Protein AF-H8ISM7-F1 (afdb_monomer)

Radius of gyration: 28.54 Å; Cα contacts (8 Å, |Δi|>4): 58; chains: 1; bounding box: 48×34×78 Å

Solvent-accessible surface area (backbone atoms only — not comparable to full-atom values): 6940 Å² total; per-residue (Å²): 110,70,67,60,51,49,50,52,56,55,68,69,46,50,78,63,55,53,51,48,53,52,49,52,61,69,43,44,63,57,54,51,52,52,51,52,49,51,52,73,68,30,66,66,54,49,51,48,53,49,52,53,50,52,51,50,52,53,54,47,52,55,52,49,54,52,51,48,52,49,42,47,74,72,67,54,88,48,34,52,56,42,29,55,49,16,61,74,69,69,34,66,67,52,28,50,57,12,45,77,68,66,28,57,88,85,62,51,72,63,64,63,52,57,77,49,66,86,59,86,82,130

Secondary structure (DSSP, 8-state):
-HHHHHHHHHHHS-HHHHHHHHHHHHHHHHHHHHHHHHHHH-HHHHHHHHHHHHHHHHHHHHHHHHHHHHHHHTT---HHHHHHHHHHTT-HHHHHHHHHTT--TTS-HHHHHHTTTT----

Structure (mmCIF, N/CA/C/O backbone):
data_AF-H8ISM7-F1
#
_entry.id   AF-H8ISM7-F1
#
loop_
_atom_site.group_PDB
_atom_site.id
_atom_site.type_symbol
_atom_site.label_atom_id
_atom_site.label_alt_id
_atom_site.label_comp_id
_atom_site.label_asym_id
_atom_site.label_entity_id
_atom_site.label_seq_id
_atom_site.pdbx_PDB_ins_code
_atom_site.Cartn_x
_atom_site.Cartn_y
_atom_site.Cartn_z
_atom_site.occupancy
_atom_site.B_iso_or_equiv
_atom_site.auth_seq_id
_atom_site.auth_comp_id
_atom_site.auth_asym_id
_atom_site.auth_atom_id
_atom_site.pdbx_PDB_model_num
ATOM 1 N N . MET A 1 1 ? -3.142 -21.343 50.178 1.00 58.34 1 MET A N 1
ATOM 2 C CA . MET A 1 1 ? -2.953 -19.931 50.579 1.00 58.34 1 MET A CA 1
ATOM 3 C C . MET A 1 1 ? -3.946 -19.022 49.862 1.00 58.34 1 MET A C 1
ATOM 5 O O . MET A 1 1 ? -4.811 -18.492 50.540 1.00 58.34 1 MET A O 1
ATOM 9 N N . LEU A 1 2 ? -3.943 -18.978 48.524 1.00 59.72 2 LEU A N 1
ATOM 10 C CA . LEU A 1 2 ? -4.857 -18.147 47.718 1.00 59.72 2 LEU A CA 1
ATOM 11 C C . LEU A 1 2 ? -6.358 -18.346 48.020 1.00 59.72 2 LEU A C 1
ATOM 13 O O . LEU A 1 2 ? -7.110 -17.385 48.098 1.00 59.72 2 LEU A O 1
ATOM 17 N N . ALA A 1 3 ? -6.797 -19.594 48.223 1.00 61.66 3 ALA A N 1
ATOM 18 C CA . ALA A 1 3 ? -8.197 -19.911 48.523 1.00 61.66 3 ALA A CA 1
ATOM 19 C C . ALA A 1 3 ? -8.669 -19.350 49.879 1.00 61.66 3 ALA A C 1
ATOM 21 O O . ALA A 1 3 ? -9.819 -18.952 50.008 1.00 61.66 3 ALA A O 1
ATOM 22 N N . LEU A 1 4 ? -7.766 -19.275 50.862 1.00 64.69 4 LEU A N 1
ATOM 23 C CA . LEU A 1 4 ? -8.043 -18.806 52.224 1.00 64.69 4 LEU A CA 1
ATOM 24 C C . LEU A 1 4 ? -8.026 -17.272 52.301 1.00 64.69 4 LEU A C 1
ATOM 26 O O . LEU A 1 4 ? -8.786 -16.670 53.057 1.00 64.69 4 LEU A O 1
ATOM 30 N N . GLU A 1 5 ? -7.182 -16.636 51.484 1.00 55.09 5 GLU A N 1
ATOM 31 C CA . GLU A 1 5 ? -7.250 -15.197 51.222 1.00 55.09 5 GLU A CA 1
ATOM 32 C C . GLU A 1 5 ? -8.539 -14.835 50.490 1.00 55.09 5 GLU A C 1
ATOM 34 O O . GLU A 1 5 ? -9.257 -13.966 50.967 1.00 55.09 5 GLU A O 1
ATOM 39 N N . LEU A 1 6 ? -8.900 -15.558 49.423 1.00 61.06 6 LEU A N 1
ATOM 40 C CA 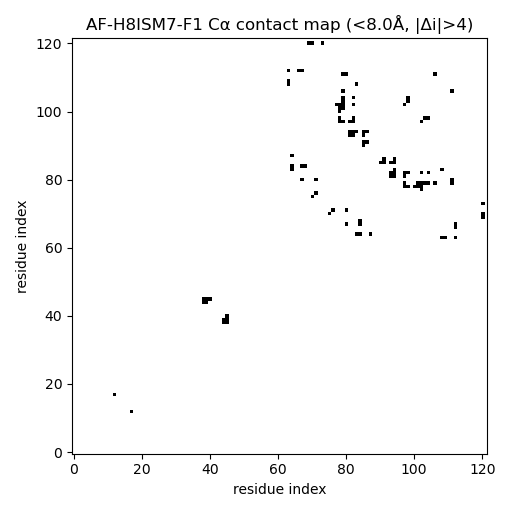. LEU A 1 6 ? -10.177 -15.382 48.723 1.00 61.06 6 LEU A CA 1
ATOM 41 C C . LEU A 1 6 ? -11.375 -15.524 49.667 1.00 61.06 6 LEU A C 1
ATOM 43 O O . LEU A 1 6 ? -12.274 -14.689 49.626 1.00 61.06 6 LEU A O 1
ATOM 47 N N . GLU A 1 7 ? -11.378 -16.528 50.545 1.00 58.72 7 GLU A N 1
ATOM 48 C CA . GLU A 1 7 ? -12.428 -16.717 51.552 1.00 58.72 7 GLU A CA 1
ATOM 49 C C . GLU A 1 7 ? -12.508 -15.553 52.546 1.00 58.72 7 GLU A C 1
ATOM 51 O O . GLU A 1 7 ? -13.604 -15.075 52.842 1.00 58.72 7 GLU A O 1
ATOM 56 N N . ARG A 1 8 ? -11.368 -15.051 53.040 1.00 60.22 8 ARG A N 1
ATOM 57 C CA . ARG A 1 8 ? -11.324 -13.883 53.937 1.00 60.22 8 ARG A CA 1
ATOM 58 C C . ARG A 1 8 ? -11.799 -12.611 53.242 1.00 60.22 8 ARG A C 1
ATOM 60 O O . ARG A 1 8 ? -12.571 -11.858 53.831 1.00 60.22 8 ARG A O 1
ATOM 67 N N . THR A 1 9 ? -11.387 -12.384 51.998 1.00 61.34 9 THR A N 1
ATOM 68 C CA . THR A 1 9 ? -11.800 -11.218 51.208 1.00 61.34 9 THR A CA 1
ATOM 69 C C . THR A 1 9 ? -13.288 -11.284 50.850 1.00 61.34 9 THR A C 1
ATOM 71 O O . THR A 1 9 ? -13.981 -10.274 50.944 1.00 61.34 9 THR A O 1
ATOM 74 N N . LEU A 1 10 ? -13.817 -12.469 50.522 1.00 61.56 10 LEU A N 1
ATOM 75 C CA . LEU A 1 10 ? -15.250 -12.693 50.287 1.00 61.56 10 LEU A CA 1
ATOM 76 C C . LEU A 1 10 ? -16.084 -12.551 51.565 1.00 61.56 10 LEU A C 1
ATOM 78 O O . LEU A 1 10 ? -17.194 -12.034 51.504 1.00 61.56 10 LEU A O 1
ATOM 82 N N . SER A 1 11 ? -15.548 -12.966 52.715 1.00 63.81 11 SER A N 1
ATOM 83 C CA . SER A 1 11 ? -16.214 -12.837 54.020 1.00 63.81 11 SER A CA 1
ATOM 84 C C . SER A 1 11 ? -16.235 -11.395 54.538 1.00 63.81 11 SER A C 1
ATOM 86 O O . SER A 1 11 ? -17.123 -11.032 55.305 1.00 63.81 11 SER A O 1
ATOM 88 N N . ALA A 1 12 ? -15.272 -10.568 54.114 1.00 65.94 12 ALA A N 1
ATOM 89 C CA . ALA A 1 12 ? -15.205 -9.142 54.433 1.00 65.94 12 ALA A CA 1
ATOM 90 C C . ALA A 1 12 ? -16.149 -8.279 53.573 1.00 65.94 12 ALA A C 1
ATOM 92 O O . ALA A 1 12 ? -16.471 -7.152 53.950 1.00 65.94 12 ALA A O 1
ATOM 93 N N . LEU A 1 13 ? -16.609 -8.794 52.429 1.00 65.00 13 LEU A N 1
ATOM 94 C CA . LEU A 1 13 ? -17.594 -8.128 51.583 1.00 65.00 13 LEU A CA 1
ATOM 95 C C . LEU A 1 13 ? -19.003 -8.428 52.107 1.00 65.00 13 LEU A C 1
ATOM 97 O O . LEU A 1 13 ? -19.497 -9.552 52.014 1.00 65.00 13 LEU A O 1
ATOM 101 N N . ASP A 1 14 ? -19.686 -7.416 52.642 1.00 74.56 14 ASP A N 1
ATOM 102 C CA . ASP A 1 14 ? -21.082 -7.575 53.041 1.00 74.56 14 ASP A CA 1
ATOM 103 C C . ASP A 1 14 ? -21.981 -7.899 51.820 1.00 74.56 14 ASP A C 1
ATOM 105 O O . ASP A 1 14 ? -21.649 -7.662 50.650 1.00 74.56 14 ASP A O 1
ATOM 109 N N . LYS A 1 15 ? -23.179 -8.450 52.068 1.00 71.06 15 LYS A N 1
ATOM 110 C CA . LYS A 1 15 ? -24.141 -8.783 50.994 1.00 71.06 15 LYS A CA 1
ATOM 111 C C . LYS A 1 15 ? -24.478 -7.587 50.089 1.00 71.06 15 LYS A C 1
ATOM 113 O O . LYS A 1 15 ? -24.938 -7.798 48.962 1.00 71.06 15 LYS A O 1
ATOM 118 N N . LYS A 1 16 ? -24.311 -6.352 50.572 1.00 70.44 16 LYS A N 1
ATOM 119 C CA . LYS A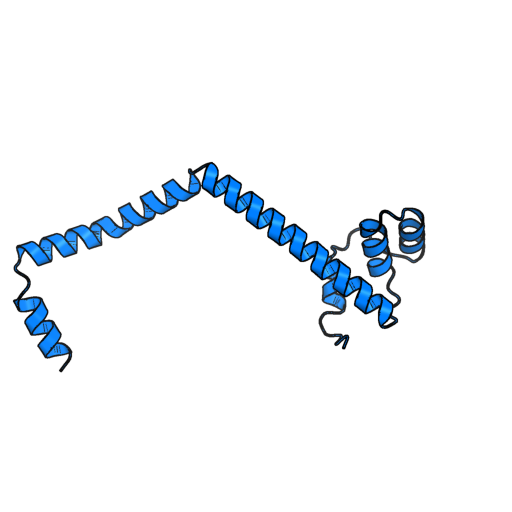 1 16 ? -24.614 -5.118 49.842 1.00 70.44 16 LYS A CA 1
ATOM 120 C C . LYS A 1 16 ? -23.502 -4.802 48.839 1.00 70.44 16 LYS A C 1
ATOM 122 O O . LYS A 1 16 ? -23.815 -4.581 47.672 1.00 70.44 16 LYS A O 1
ATOM 127 N N . ALA A 1 17 ? -22.242 -4.906 49.248 1.00 72.44 17 ALA A N 1
ATOM 128 C CA . ALA A 1 17 ? -21.056 -4.769 48.414 1.00 72.44 17 ALA A CA 1
ATOM 129 C C . ALA A 1 17 ? -21.020 -5.844 47.321 1.00 72.44 17 ALA A C 1
ATOM 131 O O . ALA A 1 17 ? -20.848 -5.519 46.150 1.00 72.44 17 ALA A O 1
ATOM 132 N N . ILE A 1 18 ? -21.320 -7.107 47.655 1.00 74.62 18 ILE A N 1
ATOM 133 C CA . ILE A 1 18 ? -21.411 -8.192 46.657 1.00 74.62 18 ILE A CA 1
ATOM 134 C C . ILE A 1 18 ? -22.511 -7.901 45.623 1.00 74.62 18 ILE A C 1
ATOM 136 O O . ILE A 1 18 ? -22.317 -8.103 44.421 1.00 74.62 18 ILE A O 1
ATOM 140 N N . LYS A 1 19 ? -23.678 -7.405 46.060 1.00 76.75 19 LYS A N 1
ATOM 141 C CA . LYS A 1 19 ? -24.759 -6.999 45.145 1.00 76.75 19 LYS A CA 1
ATOM 142 C C . LYS A 1 19 ? -24.351 -5.833 44.250 1.00 76.75 19 LYS A C 1
ATOM 144 O O . LYS A 1 19 ? -24.738 -5.825 43.084 1.00 76.75 19 LYS A O 1
ATOM 149 N N . GLN A 1 20 ? -23.614 -4.867 44.786 1.00 73.06 20 GLN A N 1
ATOM 150 C CA . GLN A 1 20 ? -23.169 -3.687 44.056 1.00 73.06 20 GLN A CA 1
ATOM 151 C C . GLN A 1 20 ? -22.123 -4.049 42.999 1.00 73.06 20 GLN A C 1
ATOM 153 O O . GLN A 1 20 ? -22.348 -3.764 41.826 1.00 73.06 20 GLN A O 1
ATOM 158 N N . ILE A 1 21 ? -21.100 -4.826 43.372 1.00 74.06 21 ILE A N 1
ATOM 159 C CA . ILE A 1 21 ? -20.100 -5.379 42.446 1.00 74.06 21 ILE A CA 1
ATOM 160 C C . ILE A 1 21 ? -20.782 -6.194 41.341 1.00 74.06 21 ILE A C 1
ATOM 162 O O . ILE A 1 21 ? -20.521 -5.996 40.158 1.00 74.06 21 ILE A O 1
ATOM 166 N N . ARG A 1 22 ? -21.736 -7.071 41.689 1.00 73.38 22 ARG A N 1
ATOM 167 C CA . ARG A 1 22 ? -22.505 -7.836 40.691 1.00 73.38 22 ARG A CA 1
ATOM 168 C C . ARG A 1 22 ? -23.265 -6.923 39.723 1.00 73.38 22 ARG A C 1
ATOM 170 O O . ARG A 1 22 ? -23.385 -7.254 38.546 1.00 73.38 22 ARG A O 1
ATOM 177 N N . ARG A 1 23 ? -23.817 -5.809 40.205 1.00 75.62 23 ARG A N 1
ATOM 178 C CA . ARG A 1 23 ? -24.581 -4.857 39.388 1.00 75.62 23 ARG A CA 1
ATOM 179 C C . ARG A 1 23 ? -23.669 -4.068 38.452 1.00 75.62 23 ARG A C 1
ATOM 181 O O . ARG A 1 23 ? -24.020 -3.898 37.292 1.00 75.62 23 ARG A O 1
ATOM 188 N N . GLU A 1 24 ? -22.502 -3.657 38.935 1.00 74.88 24 GLU A N 1
ATOM 189 C CA . GLU A 1 24 ? -21.469 -2.987 38.141 1.00 74.88 24 GLU A CA 1
ATOM 190 C C . GLU A 1 24 ? -20.921 -3.912 37.048 1.00 74.88 24 GLU A C 1
ATOM 192 O O . GLU A 1 24 ? -20.909 -3.527 35.882 1.00 74.88 24 GLU A O 1
ATOM 197 N N . ILE A 1 25 ? -20.610 -5.171 37.379 1.00 75.81 25 ILE A N 1
ATOM 198 C CA . ILE A 1 25 ? -20.211 -6.191 36.393 1.00 75.81 25 ILE A CA 1
ATOM 199 C C . ILE A 1 25 ? -21.319 -6.418 35.358 1.00 75.81 25 ILE A C 1
ATOM 201 O O . ILE A 1 25 ? -21.046 -6.469 34.163 1.00 75.81 25 ILE A O 1
ATOM 205 N N . LYS A 1 26 ? -22.584 -6.511 35.788 1.00 78.06 26 LYS A N 1
ATOM 206 C CA . LYS A 1 26 ? -23.721 -6.692 34.870 1.00 78.06 26 LYS A CA 1
ATOM 207 C C . LYS A 1 26 ? -23.938 -5.485 33.947 1.00 78.06 26 LYS A C 1
ATOM 209 O O . LYS A 1 26 ? -24.439 -5.662 32.842 1.00 78.06 26 LYS A O 1
ATOM 214 N N . ASN A 1 27 ? -23.571 -4.283 34.388 1.00 80.56 27 ASN A N 1
ATOM 215 C CA . ASN A 1 27 ? -23.660 -3.052 33.600 1.00 80.56 27 ASN A CA 1
ATOM 216 C C . ASN A 1 27 ? -22.437 -2.816 32.703 1.00 80.56 27 ASN A C 1
ATOM 218 O O . ASN A 1 27 ? -22.507 -1.994 31.793 1.00 80.56 27 ASN A O 1
ATOM 222 N N . MET A 1 28 ? -21.334 -3.527 32.931 1.00 78.06 28 MET A N 1
ATOM 223 C CA . MET A 1 28 ? -20.085 -3.373 32.187 1.00 78.06 28 MET A CA 1
ATOM 224 C C . MET A 1 28 ? -20.245 -3.556 30.664 1.00 78.06 28 MET A C 1
ATOM 226 O O . MET A 1 28 ? -19.702 -2.729 29.934 1.00 78.06 28 MET A O 1
ATOM 230 N N . PRO A 1 29 ? -21.040 -4.522 30.148 1.00 83.69 29 PRO A N 1
ATOM 231 C CA . PRO A 1 29 ? -21.307 -4.622 28.713 1.00 83.69 29 PRO A CA 1
ATOM 232 C C . PRO A 1 29 ? -21.957 -3.362 28.138 1.00 83.69 29 PRO A C 1
ATOM 234 O O . PRO A 1 29 ? -21.550 -2.915 27.074 1.00 83.69 29 PRO A O 1
ATOM 237 N N . ASN A 1 30 ? -22.900 -2.750 28.867 1.00 76.25 30 ASN A N 1
ATOM 238 C CA . ASN A 1 30 ? -23.567 -1.521 28.430 1.00 76.25 30 ASN A CA 1
ATOM 239 C C . ASN A 1 30 ? -22.593 -0.338 28.388 1.00 76.25 30 ASN A C 1
ATOM 241 O O . ASN A 1 30 ? -22.611 0.441 27.441 1.00 76.25 30 ASN A O 1
ATOM 245 N N . VAL A 1 31 ? -21.720 -0.222 29.394 1.00 76.75 31 VAL A N 1
ATOM 246 C CA . VAL A 1 31 ? -20.676 0.816 29.436 1.00 76.75 31 VAL A CA 1
ATOM 247 C C . VAL A 1 31 ? -19.707 0.653 28.265 1.00 76.75 31 VAL A C 1
ATOM 249 O O . VAL A 1 31 ? -19.391 1.632 27.595 1.00 76.75 31 VAL A O 1
ATOM 252 N N . LEU A 1 32 ? -19.277 -0.580 27.982 1.00 76.94 32 LEU A N 1
ATOM 253 C CA . LEU A 1 32 ? -18.405 -0.881 26.848 1.00 76.94 32 LEU A CA 1
ATOM 254 C C . LEU A 1 32 ? -19.095 -0.587 25.514 1.00 76.94 32 LEU A C 1
ATOM 256 O O . LEU A 1 32 ? -18.497 0.078 24.679 1.00 76.94 32 LEU A O 1
ATOM 260 N N . SER A 1 33 ? -20.356 -0.988 25.330 1.00 73.56 33 SER A N 1
ATOM 261 C CA . SER A 1 33 ? -21.102 -0.672 24.106 1.00 73.56 33 SER A CA 1
ATOM 262 C C . SER A 1 33 ? -21.321 0.829 23.928 1.00 73.56 33 SER A C 1
ATOM 264 O O . SER A 1 33 ? -21.173 1.335 22.824 1.00 73.56 33 SER A O 1
ATOM 266 N N . SER A 1 34 ? -21.608 1.572 25.002 1.00 72.25 34 SER A N 1
ATOM 267 C CA . SER A 1 34 ? -21.731 3.031 24.935 1.00 72.25 34 SER A CA 1
ATOM 268 C C . SER A 1 34 ? -20.402 3.700 24.590 1.00 72.25 34 SER A C 1
ATOM 270 O O . SER A 1 34 ? -20.398 4.665 23.835 1.00 72.25 34 SER A O 1
ATOM 272 N N . LEU A 1 35 ? -19.278 3.180 25.091 1.00 74.56 35 LEU A N 1
ATOM 273 C CA . LEU A 1 35 ? -17.947 3.658 24.723 1.00 74.56 35 LEU A CA 1
ATOM 274 C C . LEU A 1 35 ? -17.609 3.328 23.263 1.00 74.56 35 LEU A C 1
ATOM 276 O O . LEU A 1 35 ? -17.070 4.178 22.563 1.00 74.56 35 LEU A O 1
ATOM 280 N N . THR A 1 36 ? -17.934 2.123 22.791 1.00 75.19 36 THR A N 1
ATOM 281 C CA . THR A 1 36 ? -17.748 1.722 21.390 1.00 75.19 36 THR A CA 1
ATOM 282 C C . THR A 1 36 ? -18.568 2.603 20.453 1.00 75.19 36 THR A C 1
ATOM 284 O O . THR A 1 36 ? -18.006 3.141 19.504 1.00 75.19 36 THR A O 1
ATOM 287 N N . ASN A 1 37 ? -19.849 2.822 20.758 1.00 73.25 37 ASN A N 1
ATOM 288 C CA . ASN A 1 37 ? -20.719 3.697 19.971 1.00 73.25 37 ASN A CA 1
ATOM 289 C C . ASN A 1 37 ? -20.211 5.141 20.007 1.00 73.25 37 ASN A C 1
ATOM 291 O O . ASN A 1 37 ? -20.063 5.767 18.968 1.00 73.25 37 ASN A O 1
ATOM 295 N N . SER A 1 38 ? -19.833 5.641 21.189 1.00 72.00 38 SER A N 1
ATOM 296 C CA . SER A 1 38 ? -19.248 6.978 21.320 1.00 72.00 38 SER A CA 1
ATOM 297 C C . SER A 1 38 ? -17.974 7.138 20.498 1.00 72.00 38 SER A C 1
ATOM 299 O O . SER A 1 38 ? -17.738 8.230 20.016 1.00 72.00 38 SER A O 1
ATOM 301 N N . ARG A 1 39 ? -17.149 6.09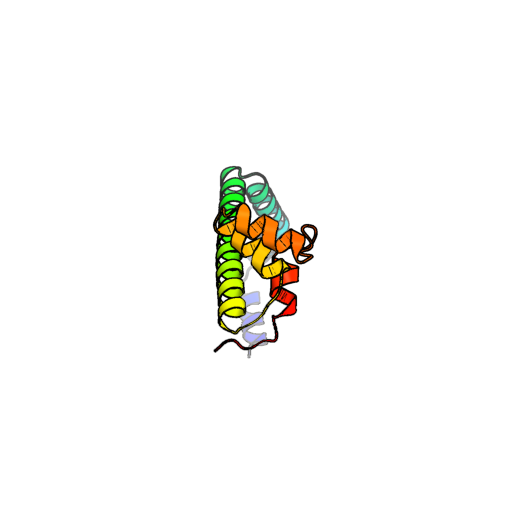7 20.340 1.00 65.50 39 ARG A N 1
ATOM 302 C CA . ARG A 1 39 ? -15.954 6.155 19.486 1.00 65.50 39 ARG A 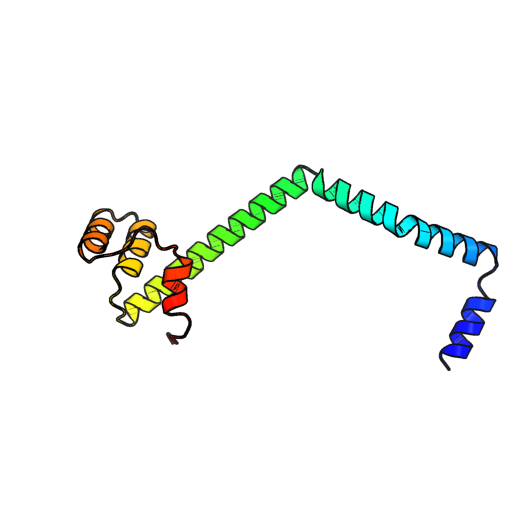CA 1
ATOM 303 C C . ARG A 1 39 ? -16.289 6.119 17.998 1.00 65.50 39 ARG A C 1
ATOM 305 O O . ARG A 1 39 ? -15.615 6.787 17.229 1.00 65.50 39 ARG A O 1
ATOM 312 N N . GLN A 1 40 ? -17.303 5.353 17.601 1.00 66.88 40 GLN A N 1
ATOM 313 C CA . GLN A 1 40 ? -17.752 5.283 16.206 1.00 66.88 40 GLN A CA 1
ATOM 314 C C . GLN A 1 40 ? -18.444 6.571 15.747 1.00 66.88 40 GLN A C 1
ATOM 316 O O . GLN A 1 40 ? -18.304 6.951 14.588 1.00 66.88 40 GLN A O 1
ATOM 321 N N . ASP A 1 41 ? -19.148 7.247 16.655 1.00 70.19 41 ASP A N 1
ATOM 322 C CA . ASP A 1 41 ? -19.903 8.467 16.360 1.00 70.19 41 ASP A CA 1
ATOM 323 C C . ASP A 1 41 ? -19.101 9.759 16.629 1.00 70.19 41 ASP A C 1
ATOM 325 O O . ASP A 1 41 ? -19.552 10.856 16.287 1.00 70.19 41 ASP A O 1
ATOM 329 N N . ASP A 1 42 ? -17.915 9.665 17.243 1.00 70.88 42 ASP A N 1
ATOM 330 C CA . ASP A 1 42 ? -17.052 10.823 17.489 1.00 70.88 42 ASP A CA 1
ATOM 331 C C . ASP A 1 42 ? -16.333 11.234 16.200 1.00 70.88 42 ASP A C 1
ATOM 333 O O . ASP A 1 42 ? -15.315 10.668 15.797 1.00 70.88 42 ASP A O 1
ATOM 337 N N . VAL A 1 43 ? -16.879 12.270 15.566 1.00 64.75 43 VAL A N 1
ATOM 338 C CA . VAL A 1 43 ? -16.388 12.867 14.318 1.00 64.75 43 VAL A CA 1
ATOM 339 C C . VAL A 1 43 ? -14.896 13.216 14.385 1.00 64.75 43 VAL A C 1
ATOM 341 O O . VAL A 1 43 ? -14.199 13.082 13.380 1.00 64.75 43 VAL A O 1
ATOM 344 N N . LEU A 1 44 ? -14.383 13.644 15.546 1.00 67.56 44 LEU A N 1
ATOM 345 C CA . LEU A 1 44 ? -12.967 13.991 15.694 1.00 67.56 44 LEU A CA 1
ATOM 346 C C . LEU A 1 44 ? -12.086 12.747 15.763 1.00 67.56 44 LEU A C 1
ATOM 348 O O . LEU A 1 44 ? -10.991 12.752 15.200 1.00 67.56 44 LEU A O 1
ATOM 352 N N . LEU A 1 45 ? -12.557 11.687 16.422 1.00 69.44 45 LEU A N 1
ATOM 353 C CA . LEU A 1 45 ? -11.828 10.424 16.490 1.00 69.44 45 LEU A CA 1
ATOM 354 C C . LEU A 1 45 ? -11.787 9.743 15.120 1.00 69.44 45 LEU A C 1
ATOM 356 O O . LEU A 1 45 ? -10.718 9.324 14.692 1.00 69.44 45 LEU A O 1
ATOM 360 N N . VAL A 1 46 ? -12.909 9.726 14.398 1.00 69.94 46 VAL A N 1
ATOM 361 C CA . VAL A 1 46 ? -12.986 9.204 13.025 1.00 69.94 46 VAL A CA 1
ATOM 362 C C . VAL A 1 46 ? -12.072 9.993 12.080 1.00 69.94 46 VAL A C 1
ATOM 364 O O . VAL A 1 46 ? -11.321 9.401 11.303 1.00 69.94 46 VAL A O 1
ATOM 367 N N . ALA A 1 47 ? -12.070 11.329 12.163 1.00 65.94 47 ALA A N 1
ATOM 368 C CA . ALA A 1 47 ? -11.174 12.163 11.362 1.00 65.94 47 ALA A CA 1
ATOM 369 C C . ALA A 1 47 ? -9.694 11.920 11.706 1.00 65.94 47 ALA A C 1
ATOM 371 O O . ALA A 1 47 ? -8.855 11.838 10.810 1.00 65.94 47 ALA A O 1
ATOM 372 N N . LEU A 1 48 ? -9.367 11.762 12.991 1.00 68.56 48 LEU A N 1
ATOM 373 C CA . LEU A 1 48 ? -8.014 11.441 13.439 1.00 68.56 48 LEU A CA 1
ATOM 374 C C . LEU A 1 48 ? -7.573 10.054 12.953 1.00 68.56 48 LEU A C 1
ATOM 376 O O . LEU A 1 48 ? -6.452 9.909 12.473 1.00 68.56 48 LEU A O 1
ATOM 380 N N . GLU A 1 49 ? -8.438 9.044 13.044 1.00 70.25 49 GLU A N 1
ATOM 381 C CA . GLU A 1 49 ? -8.168 7.695 12.540 1.00 70.25 49 GLU A CA 1
ATOM 382 C C . GLU A 1 49 ? -7.957 7.688 11.022 1.00 70.25 49 GLU A C 1
ATOM 384 O O . GLU A 1 49 ? -7.043 7.010 10.548 1.00 70.25 49 GLU A O 1
ATOM 389 N N . SER A 1 50 ? -8.722 8.490 10.271 1.00 67.56 50 SER A N 1
ATOM 390 C CA . SER A 1 50 ? -8.501 8.708 8.836 1.00 67.56 50 SER A CA 1
ATOM 391 C C . SER A 1 50 ? -7.122 9.311 8.578 1.00 67.56 50 SER A C 1
ATOM 393 O O . SER A 1 50 ? -6.335 8.724 7.846 1.00 67.56 50 SER A O 1
ATOM 395 N N . VAL A 1 51 ? -6.771 10.417 9.244 1.00 68.25 51 VAL A N 1
ATOM 396 C CA . VAL A 1 51 ? -5.466 11.083 9.067 1.00 68.25 5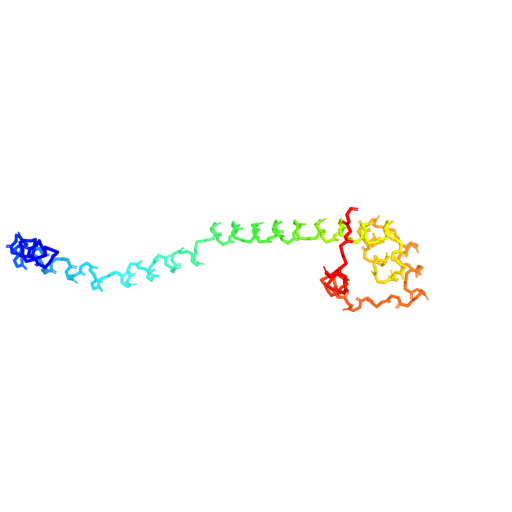1 VAL A CA 1
ATOM 397 C C . VAL A 1 51 ? -4.301 10.163 9.442 1.00 68.25 51 VAL A C 1
ATOM 399 O O . VAL A 1 51 ? -3.285 10.139 8.751 1.00 68.25 51 VAL A O 1
ATOM 402 N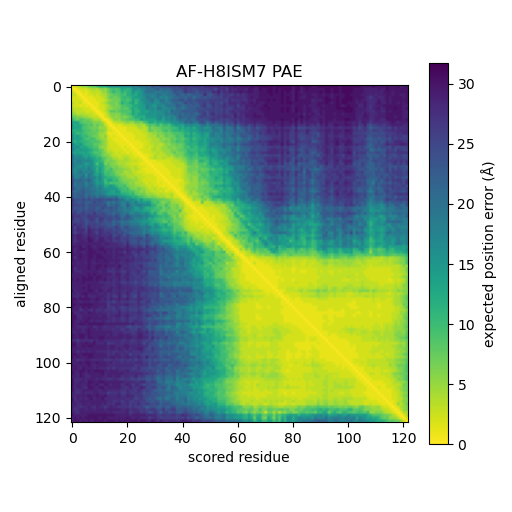 N . ILE A 1 52 ? -4.429 9.383 10.518 1.00 67.06 52 ILE A N 1
ATOM 403 C CA . ILE A 1 52 ? -3.409 8.406 10.926 1.00 67.06 52 ILE A CA 1
ATOM 404 C C . ILE A 1 52 ? -3.289 7.282 9.890 1.00 67.06 52 ILE A C 1
ATOM 406 O O . ILE A 1 52 ? -2.180 6.829 9.601 1.00 67.06 52 ILE A O 1
ATOM 410 N N . SER A 1 53 ? -4.409 6.816 9.339 1.00 63.72 53 SER A N 1
ATOM 411 C CA . SER A 1 53 ? -4.422 5.779 8.302 1.00 63.72 53 SER A CA 1
ATOM 412 C C . SER A 1 53 ? -3.791 6.285 7.005 1.00 63.72 53 SER A C 1
ATOM 414 O O . SER A 1 53 ? -2.939 5.598 6.443 1.00 63.72 53 SER A O 1
ATOM 416 N N . ASP A 1 54 ? -4.101 7.517 6.605 1.00 61.75 54 ASP A N 1
ATOM 417 C CA . ASP A 1 54 ? -3.501 8.188 5.453 1.00 61.75 54 ASP A CA 1
ATOM 418 C C . ASP A 1 54 ? -1.992 8.384 5.657 1.00 61.75 54 ASP A C 1
ATOM 420 O O . ASP A 1 54 ? -1.193 8.066 4.779 1.00 61.75 54 ASP A O 1
ATOM 424 N N . GLN A 1 55 ? -1.561 8.808 6.850 1.00 55.88 55 GLN A N 1
ATOM 425 C CA . GLN A 1 55 ? -0.137 8.911 7.189 1.00 55.88 55 GLN A CA 1
ATOM 426 C C . GLN A 1 55 ? 0.585 7.560 7.135 1.00 55.88 55 GLN A C 1
ATOM 428 O O . GLN A 1 55 ? 1.719 7.496 6.661 1.00 55.88 55 GLN A O 1
ATOM 433 N N . LYS A 1 56 ? -0.048 6.472 7.592 1.00 58.47 56 LYS A N 1
ATOM 434 C CA . LYS A 1 56 ? 0.516 5.118 7.472 1.00 58.47 56 LYS A CA 1
ATOM 435 C C . LYS A 1 56 ? 0.617 4.671 6.016 1.00 58.47 56 LYS A C 1
ATOM 437 O O . LYS A 1 56 ? 1.629 4.077 5.653 1.00 58.47 56 LYS A O 1
ATOM 442 N N . ALA A 1 57 ? -0.380 4.979 5.188 1.00 59.84 57 ALA A N 1
ATOM 443 C CA . ALA A 1 57 ? -0.343 4.696 3.756 1.00 59.84 57 ALA A CA 1
ATOM 444 C C . ALA A 1 57 ? 0.794 5.469 3.061 1.00 59.84 57 ALA A C 1
ATOM 446 O O . ALA A 1 57 ? 1.574 4.878 2.317 1.00 59.84 57 ALA A O 1
ATOM 447 N N . ILE A 1 58 ? 0.965 6.756 3.383 1.00 59.19 58 ILE A N 1
ATOM 448 C CA . ILE A 1 58 ? 2.055 7.607 2.873 1.00 59.19 58 ILE A CA 1
ATOM 449 C C . ILE A 1 58 ? 3.428 7.089 3.330 1.00 59.19 58 ILE A C 1
ATOM 451 O O . ILE A 1 58 ? 4.364 7.009 2.535 1.00 59.19 58 ILE A O 1
ATOM 455 N N . ALA A 1 59 ? 3.560 6.688 4.596 1.00 59.16 59 ALA A N 1
ATOM 456 C CA . ALA A 1 59 ? 4.794 6.093 5.107 1.00 59.16 59 ALA A CA 1
ATOM 457 C C . ALA A 1 59 ? 5.117 4.748 4.426 1.00 59.16 59 ALA A C 1
ATOM 459 O O . ALA A 1 59 ? 6.283 4.478 4.132 1.00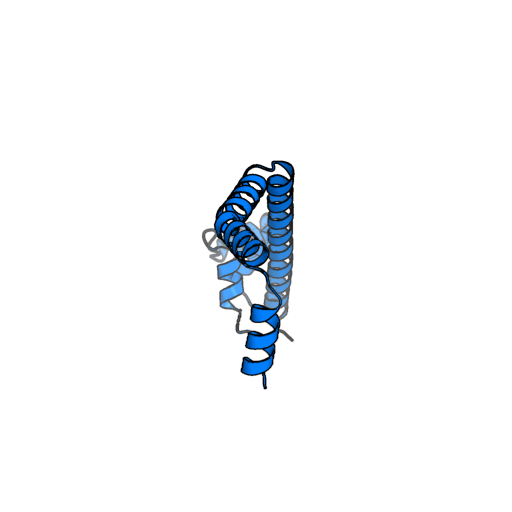 59.16 59 ALA A O 1
ATOM 460 N N . GLY A 1 60 ? 4.097 3.931 4.136 1.00 62.44 60 GLY A N 1
ATOM 461 C CA . GLY A 1 60 ? 4.227 2.676 3.391 1.00 62.44 60 GLY A CA 1
ATOM 462 C C . GLY A 1 60 ? 4.689 2.885 1.947 1.00 62.44 60 GLY A C 1
ATOM 463 O O . GLY A 1 60 ? 5.600 2.193 1.498 1.00 62.44 60 GLY A O 1
ATOM 464 N N . LEU A 1 61 ? 4.144 3.894 1.259 1.00 65.94 61 LEU A 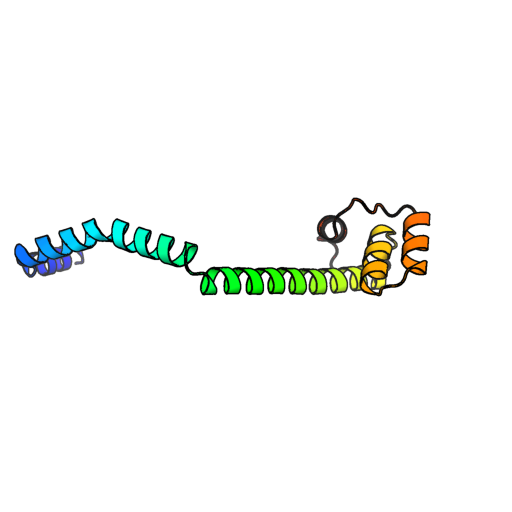N 1
ATOM 465 C CA . LEU A 1 61 ? 4.579 4.301 -0.084 1.00 65.94 61 LEU A CA 1
ATOM 466 C C . LEU A 1 61 ? 6.056 4.724 -0.093 1.00 65.94 61 LEU A C 1
ATOM 468 O O . LEU A 1 61 ? 6.829 4.254 -0.924 1.00 65.94 61 LEU A O 1
ATOM 472 N N . GLY A 1 62 ? 6.481 5.532 0.885 1.00 73.56 62 GLY A N 1
ATOM 473 C CA . GLY A 1 62 ? 7.881 5.951 1.004 1.00 73.56 62 GLY A CA 1
ATOM 474 C C . GLY A 1 62 ? 8.852 4.800 1.312 1.00 73.56 62 GLY A C 1
ATOM 475 O O . GLY A 1 62 ? 9.990 4.802 0.837 1.00 73.56 62 GLY A O 1
ATOM 476 N N . ALA A 1 63 ? 8.430 3.800 2.091 1.00 79.81 63 ALA A N 1
ATOM 477 C CA . ALA A 1 63 ? 9.233 2.604 2.357 1.00 79.81 63 ALA A CA 1
ATOM 478 C C . ALA A 1 63 ? 9.354 1.704 1.115 1.00 79.81 63 ALA A C 1
ATOM 480 O O . ALA A 1 63 ? 10.454 1.248 0.793 1.00 79.81 63 ALA A O 1
ATOM 481 N N . ALA A 1 64 ? 8.251 1.507 0.390 1.00 83.12 64 ALA A N 1
ATOM 482 C CA . ALA A 1 64 ? 8.226 0.754 -0.859 1.00 83.12 64 ALA A CA 1
ATOM 483 C C . ALA A 1 64 ? 9.107 1.410 -1.938 1.00 83.12 64 ALA A C 1
ATOM 485 O O . ALA A 1 64 ? 9.952 0.734 -2.520 1.00 83.12 64 ALA A O 1
ATOM 486 N N . GLY A 1 65 ? 9.021 2.732 -2.122 1.00 84.50 65 GLY A N 1
ATOM 487 C CA . GLY A 1 65 ? 9.880 3.470 -3.058 1.00 84.50 65 GLY A CA 1
ATOM 488 C C . GLY A 1 65 ? 11.376 3.335 -2.743 1.00 84.50 65 GLY A C 1
ATOM 489 O O . GLY A 1 65 ? 12.198 3.113 -3.634 1.00 84.50 65 GLY A O 1
ATOM 490 N N . LYS A 1 66 ? 11.770 3.374 -1.459 1.00 86.94 66 LYS A N 1
ATOM 491 C CA . LYS A 1 66 ? 13.166 3.097 -1.054 1.00 86.94 66 LYS A CA 1
ATOM 492 C C . LYS A 1 66 ? 13.603 1.681 -1.418 1.00 86.94 66 LYS A C 1
ATOM 494 O O . LYS A 1 66 ? 14.709 1.501 -1.923 1.00 86.94 66 LYS A O 1
ATOM 499 N N . ARG A 1 67 ? 12.743 0.691 -1.176 1.00 87.06 67 ARG A N 1
ATOM 500 C CA . ARG A 1 67 ? 13.020 -0.712 -1.493 1.00 87.06 67 ARG A CA 1
ATOM 501 C C . ARG A 1 67 ? 13.188 -0.929 -2.998 1.00 87.06 67 ARG A C 1
ATOM 503 O O . ARG A 1 67 ? 14.137 -1.590 -3.406 1.00 87.06 67 ARG A O 1
ATOM 510 N N . LEU A 1 68 ? 12.337 -0.314 -3.820 1.00 90.44 68 LEU A N 1
ATOM 511 C CA . LEU A 1 68 ? 12.469 -0.331 -5.279 1.00 90.44 68 LEU A CA 1
ATOM 512 C C . LEU A 1 68 ? 13.801 0.275 -5.750 1.00 90.44 68 LEU A C 1
ATOM 514 O O . LEU A 1 68 ? 14.492 -0.321 -6.577 1.00 90.44 68 LEU A O 1
ATOM 518 N N . ARG A 1 69 ? 14.219 1.416 -5.181 1.00 90.12 69 ARG A N 1
ATOM 519 C CA . ARG A 1 69 ? 15.524 2.024 -5.501 1.00 90.12 69 ARG A CA 1
ATOM 520 C C . ARG A 1 69 ? 16.697 1.122 -5.095 1.00 90.12 69 ARG A C 1
ATOM 522 O O . ARG A 1 69 ? 17.668 1.030 -5.843 1.00 90.12 69 ARG A O 1
ATOM 529 N N . GLN A 1 70 ? 16.608 0.426 -3.958 1.00 90.19 70 GLN A N 1
ATOM 530 C CA . GLN A 1 70 ? 17.615 -0.565 -3.552 1.00 90.19 70 GLN A CA 1
ATOM 531 C C . GLN A 1 70 ? 17.691 -1.740 -4.535 1.00 90.19 70 GLN A C 1
ATOM 533 O O . GLN A 1 70 ? 18.790 -2.133 -4.922 1.00 90.19 70 GLN A O 1
ATOM 538 N N . LEU A 1 71 ? 16.546 -2.276 -4.975 1.00 89.25 71 LEU A N 1
ATOM 539 C CA . LEU A 1 71 ? 16.503 -3.369 -5.955 1.00 89.25 71 LEU A CA 1
ATOM 540 C C . LEU A 1 71 ? 17.198 -2.960 -7.254 1.00 89.25 71 LEU A C 1
ATOM 542 O O . LEU A 1 71 ? 18.074 -3.674 -7.744 1.00 89.25 71 LEU A O 1
ATOM 546 N N . LYS A 1 72 ? 16.902 -1.759 -7.750 1.00 89.25 72 LYS A N 1
ATOM 547 C CA . LYS A 1 72 ? 17.552 -1.213 -8.942 1.00 89.25 72 LYS A CA 1
ATOM 548 C C . LYS A 1 72 ? 19.060 -1.014 -8.748 1.00 89.25 72 LYS A C 1
ATOM 550 O O . LYS A 1 72 ? 19.842 -1.383 -9.618 1.00 89.25 72 LYS A O 1
ATOM 555 N N . ALA A 1 73 ? 19.486 -0.508 -7.588 1.00 89.00 73 ALA A N 1
ATOM 556 C CA . ALA A 1 73 ? 20.906 -0.359 -7.252 1.00 89.00 73 ALA A CA 1
ATOM 557 C C . ALA A 1 73 ? 21.648 -1.706 -7.151 1.00 89.00 73 ALA A C 1
ATOM 559 O O . ALA A 1 73 ? 22.837 -1.773 -7.452 1.00 89.00 73 ALA A O 1
ATOM 560 N N . SER A 1 74 ? 20.949 -2.782 -6.778 1.00 87.88 74 SER A N 1
ATOM 561 C CA . SER A 1 74 ? 21.492 -4.147 -6.750 1.00 87.88 74 SER A CA 1
ATOM 562 C C . SER A 1 74 ? 21.559 -4.834 -8.120 1.00 87.88 74 SER A C 1
ATOM 564 O O . SER A 1 74 ? 22.021 -5.969 -8.212 1.00 87.88 74 SER A O 1
ATOM 566 N N . GLY A 1 75 ? 21.125 -4.152 -9.186 1.00 87.88 75 GLY A N 1
ATOM 567 C CA . GLY A 1 75 ? 21.161 -4.663 -10.556 1.00 87.88 75 GLY A CA 1
ATOM 568 C C . GLY A 1 75 ? 19.910 -5.432 -10.984 1.00 87.88 75 GLY A C 1
ATOM 569 O O . GLY A 1 75 ? 19.961 -6.156 -11.974 1.00 87.88 75 GLY A O 1
ATOM 570 N N . VAL A 1 76 ? 18.790 -5.302 -10.264 1.00 90.06 76 VAL A N 1
ATOM 571 C CA . VAL A 1 76 ? 17.508 -5.855 -10.722 1.00 90.06 76 VAL A CA 1
ATOM 572 C C . VAL A 1 76 ? 16.988 -5.017 -11.888 1.00 90.06 76 VAL A C 1
ATOM 574 O O . VAL A 1 76 ? 16.625 -3.854 -11.716 1.00 90.06 76 VAL A O 1
ATOM 577 N N . GLU A 1 77 ? 16.927 -5.629 -13.068 1.00 90.06 77 GLU A N 1
ATOM 578 C CA . GLU A 1 77 ? 16.321 -5.056 -14.271 1.00 90.06 77 GLU A CA 1
ATOM 579 C C . GLU A 1 77 ? 14.872 -5.549 -14.410 1.00 90.06 77 GLU A C 1
ATOM 581 O O . GLU A 1 77 ? 14.598 -6.544 -15.079 1.00 90.06 77 GLU A O 1
ATOM 586 N N . ASP A 1 78 ? 13.934 -4.864 -13.751 1.00 92.44 78 ASP A N 1
ATOM 587 C CA . ASP A 1 78 ? 12.494 -5.143 -13.838 1.00 92.44 78 ASP A CA 1
ATOM 588 C C . ASP A 1 78 ? 11.751 -3.889 -14.325 1.00 92.44 78 ASP A C 1
ATOM 590 O O . ASP A 1 78 ? 11.814 -2.819 -13.712 1.00 92.44 78 ASP A O 1
ATOM 594 N N . ALA A 1 79 ? 11.036 -4.028 -15.444 1.00 92.75 79 ALA A N 1
ATOM 595 C CA . ALA A 1 79 ? 10.280 -2.942 -16.053 1.00 92.75 79 ALA A CA 1
ATOM 596 C C . ALA A 1 79 ? 9.155 -2.422 -15.139 1.00 92.75 79 ALA A C 1
ATOM 598 O O . ALA A 1 79 ? 8.863 -1.229 -15.159 1.00 92.75 79 ALA A O 1
ATOM 599 N N . ASP A 1 80 ? 8.566 -3.272 -14.292 1.00 93.44 80 ASP A N 1
ATOM 600 C CA . ASP A 1 80 ? 7.539 -2.861 -13.333 1.00 93.44 80 ASP A CA 1
ATOM 601 C C . ASP A 1 80 ? 8.136 -1.976 -12.225 1.00 93.44 80 ASP A C 1
ATOM 603 O O . ASP A 1 80 ? 7.522 -0.989 -11.822 1.00 93.44 80 ASP A O 1
ATOM 607 N N . ILE A 1 81 ? 9.354 -2.287 -11.755 1.00 93.75 81 ILE A N 1
ATOM 608 C CA . ILE A 1 81 ? 10.086 -1.441 -10.793 1.00 93.75 81 ILE A CA 1
ATOM 609 C C . ILE A 1 81 ? 10.350 -0.069 -11.412 1.00 93.75 81 ILE A C 1
ATOM 611 O O . ILE A 1 81 ? 10.140 0.962 -10.772 1.00 93.75 81 ILE A O 1
ATOM 615 N N . ASP A 1 82 ? 10.787 -0.058 -12.669 1.00 93.31 82 ASP A N 1
ATOM 616 C CA . ASP A 1 82 ? 11.083 1.172 -13.393 1.00 93.31 82 ASP A CA 1
ATOM 617 C C . ASP A 1 82 ? 9.839 2.034 -13.617 1.00 93.31 82 ASP A C 1
ATOM 619 O O . ASP A 1 82 ? 9.930 3.256 -13.509 1.00 93.31 82 ASP A O 1
ATOM 623 N N . LEU A 1 83 ? 8.682 1.416 -13.870 1.00 92.94 83 LEU A N 1
ATOM 624 C CA . LEU A 1 83 ? 7.409 2.119 -13.997 1.00 92.94 83 LEU A CA 1
ATOM 625 C C . LEU A 1 83 ? 7.013 2.801 -12.681 1.00 92.94 83 LEU A C 1
ATOM 627 O O . LEU A 1 83 ? 6.681 3.985 -12.684 1.00 92.94 83 LEU A O 1
ATOM 631 N N . TRP A 1 84 ? 7.085 2.084 -11.556 1.00 92.75 84 TRP A N 1
ATOM 632 C CA . TRP A 1 84 ? 6.731 2.639 -10.246 1.00 92.75 84 TRP A CA 1
ATOM 633 C C . TRP A 1 84 ? 7.666 3.770 -9.809 1.00 92.75 84 TRP A C 1
ATOM 635 O O . TRP A 1 84 ? 7.191 4.782 -9.297 1.00 92.75 84 TRP A O 1
ATOM 645 N N . LEU A 1 85 ? 8.974 3.637 -10.052 1.00 91.94 85 LEU A N 1
ATOM 646 C CA . LEU A 1 85 ? 9.937 4.706 -9.771 1.00 91.94 85 LEU A CA 1
ATOM 647 C C . LEU A 1 85 ? 9.713 5.927 -10.669 1.00 91.94 85 LEU A C 1
ATOM 649 O O . LEU A 1 85 ? 9.740 7.050 -10.180 1.00 91.94 85 LEU A O 1
ATOM 653 N N . ALA A 1 86 ? 9.427 5.722 -11.957 1.00 91.81 86 ALA A N 1
ATOM 654 C CA . ALA A 1 86 ? 9.118 6.815 -12.875 1.00 91.81 86 ALA A CA 1
ATOM 655 C C . ALA A 1 86 ? 7.840 7.573 -12.478 1.00 91.81 86 ALA A C 1
ATOM 657 O O . ALA A 1 86 ? 7.780 8.791 -12.611 1.00 91.81 86 ALA A O 1
ATOM 658 N N . MET A 1 87 ? 6.829 6.870 -11.958 1.00 88.88 87 MET A N 1
ATOM 659 C CA . MET A 1 87 ? 5.625 7.503 -11.413 1.00 88.88 87 MET A CA 1
ATOM 660 C C . MET A 1 87 ? 5.909 8.304 -10.135 1.00 88.88 87 MET A C 1
ATOM 662 O O . MET A 1 87 ? 5.338 9.376 -9.967 1.00 88.88 87 MET A O 1
ATOM 666 N N . GLU A 1 88 ? 6.774 7.802 -9.246 1.00 87.81 88 GLU A N 1
ATOM 667 C CA . GLU A 1 88 ? 7.189 8.510 -8.024 1.00 87.81 88 GLU A CA 1
ATOM 668 C C . GLU A 1 88 ? 8.008 9.771 -8.341 1.00 87.81 88 GLU A C 1
ATOM 670 O O . GLU A 1 88 ? 7.809 10.809 -7.714 1.00 87.81 88 GLU A O 1
ATOM 675 N N . ASP A 1 89 ? 8.902 9.687 -9.328 1.00 87.69 89 ASP A N 1
ATOM 676 C CA . ASP A 1 89 ? 9.791 10.777 -9.740 1.00 87.69 89 ASP A CA 1
ATOM 677 C C . ASP A 1 89 ? 9.129 11.739 -10.764 1.00 87.69 89 ASP A C 1
ATOM 679 O O . ASP A 1 89 ? 9.778 12.666 -11.249 1.00 87.69 89 ASP A O 1
ATOM 683 N N . GLU A 1 90 ? 7.845 11.532 -11.092 1.00 87.19 90 GLU A N 1
ATOM 684 C CA . GLU A 1 90 ? 7.071 12.282 -12.101 1.00 87.19 90 GLU A CA 1
ATOM 685 C C . GLU A 1 90 ? 7.732 12.323 -13.504 1.00 87.19 90 GLU A C 1
ATOM 687 O O . GLU A 1 90 ? 7.525 13.251 -14.292 1.00 87.19 90 GLU A O 1
ATOM 692 N N . ASP A 1 91 ? 8.505 11.289 -13.854 1.00 91.81 91 ASP A N 1
ATOM 693 C CA . ASP A 1 91 ? 9.225 11.178 -15.127 1.00 91.81 91 ASP A CA 1
ATOM 694 C C . ASP A 1 91 ? 8.402 10.412 -16.176 1.00 91.81 91 ASP A C 1
ATOM 696 O O . ASP A 1 91 ? 8.393 9.178 -16.262 1.00 91.81 91 ASP A O 1
ATOM 700 N N . LEU A 1 92 ? 7.711 11.175 -17.025 1.00 90.31 92 LEU A N 1
ATOM 701 C CA . LEU A 1 92 ? 6.849 10.633 -18.075 1.00 90.31 92 LEU A CA 1
ATOM 702 C C . LEU A 1 92 ? 7.612 9.813 -19.128 1.00 90.31 92 LEU A C 1
ATOM 704 O O . LEU A 1 92 ? 7.066 8.845 -19.660 1.00 90.31 92 LEU A O 1
ATOM 708 N N . GLU A 1 93 ? 8.843 10.195 -19.465 1.00 94.38 93 GLU A N 1
ATOM 709 C CA . GLU A 1 93 ? 9.618 9.491 -20.491 1.00 94.38 93 GLU A CA 1
ATOM 710 C C . GLU A 1 93 ? 10.160 8.169 -19.943 1.00 94.38 93 GLU A C 1
ATOM 712 O O . GLU A 1 93 ? 10.084 7.140 -20.618 1.00 94.38 93 GLU A O 1
ATOM 717 N N . ALA A 1 94 ? 10.609 8.145 -18.685 1.00 90.94 94 ALA A N 1
ATOM 718 C CA . ALA A 1 94 ? 10.969 6.901 -18.009 1.00 90.94 94 ALA A CA 1
ATOM 719 C C . ALA A 1 94 ? 9.771 5.941 -17.885 1.00 90.94 94 ALA A C 1
ATOM 721 O O . ALA A 1 94 ? 9.926 4.740 -18.123 1.00 90.94 94 ALA A O 1
ATOM 722 N N . ALA A 1 95 ? 8.571 6.458 -17.599 1.00 91.75 95 ALA A N 1
ATOM 723 C CA . ALA A 1 95 ? 7.356 5.647 -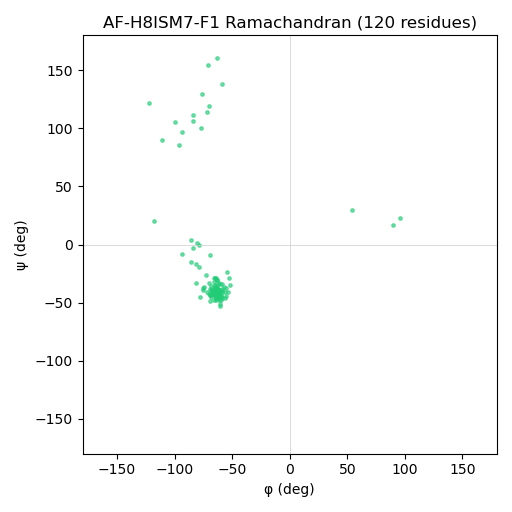17.519 1.00 91.75 95 ALA A CA 1
ATOM 724 C C . ALA A 1 95 ? 6.986 5.027 -18.877 1.00 91.75 95 ALA A C 1
ATOM 726 O O . ALA A 1 95 ? 6.689 3.833 -18.952 1.00 91.75 95 ALA A O 1
ATOM 727 N N . LYS A 1 96 ? 7.068 5.798 -19.972 1.00 93.06 96 LYS A N 1
ATOM 728 C CA . LYS A 1 96 ? 6.868 5.269 -21.333 1.00 93.06 96 LYS A CA 1
ATOM 729 C C . LYS A 1 96 ? 7.872 4.168 -21.664 1.00 93.06 96 LYS A C 1
ATOM 731 O O . LYS A 1 96 ? 7.466 3.092 -22.088 1.00 93.06 96 LYS A O 1
ATOM 736 N N . ASN A 1 97 ? 9.156 4.397 -21.393 1.00 95.12 97 ASN A N 1
ATOM 737 C CA . ASN A 1 97 ? 10.210 3.407 -21.628 1.00 95.12 97 ASN A CA 1
ATOM 738 C C . ASN A 1 97 ? 10.007 2.120 -20.807 1.00 95.12 97 ASN A C 1
ATOM 740 O O . ASN A 1 97 ? 10.378 1.030 -21.242 1.00 95.12 97 ASN A O 1
ATOM 744 N N . ALA A 1 98 ? 9.448 2.218 -19.600 1.00 93.38 98 ALA A N 1
ATOM 745 C CA . ALA A 1 98 ? 9.093 1.054 -18.794 1.00 93.38 98 ALA A CA 1
ATOM 746 C C . ALA A 1 98 ? 7.927 0.265 -19.415 1.00 93.38 98 ALA A C 1
ATOM 748 O O . ALA A 1 98 ? 8.028 -0.953 -19.566 1.00 93.38 98 ALA A O 1
ATOM 749 N N . LEU A 1 99 ? 6.869 0.950 -19.859 1.00 93.25 99 LEU A N 1
ATOM 750 C CA . LEU A 1 99 ? 5.738 0.321 -20.554 1.00 93.25 99 LEU A CA 1
ATOM 751 C C . LEU A 1 99 ? 6.166 -0.349 -21.867 1.00 93.25 99 LEU A C 1
ATOM 753 O O . LEU A 1 99 ? 5.750 -1.470 -22.146 1.00 93.25 99 LEU A O 1
ATOM 757 N N . GLU A 1 100 ? 7.042 0.285 -22.648 1.00 95.38 100 GLU A N 1
ATOM 758 C CA . GLU A 1 100 ? 7.579 -0.290 -23.891 1.00 95.38 100 GLU A CA 1
ATOM 759 C C . GLU A 1 100 ? 8.409 -1.560 -23.653 1.00 95.38 100 GLU A C 1
ATOM 761 O O . GLU A 1 100 ? 8.406 -2.469 -24.483 1.00 95.38 100 GLU A O 1
ATOM 766 N N . ARG A 1 101 ? 9.073 -1.664 -22.495 1.00 93.88 101 ARG A N 1
ATOM 767 C CA . ARG A 1 101 ? 9.780 -2.880 -22.060 1.00 93.88 101 ARG A CA 1
ATOM 768 C C . ARG A 1 101 ? 8.859 -3.946 -21.459 1.00 93.88 101 ARG A C 1
ATOM 770 O O . ARG A 1 101 ? 9.346 -5.009 -21.080 1.00 93.88 101 ARG A O 1
ATOM 777 N N . GLY A 1 102 ? 7.550 -3.696 -21.410 1.00 92.56 102 GLY A N 1
ATOM 778 C CA . GLY A 1 102 ? 6.543 -4.661 -20.976 1.00 92.56 102 GLY A CA 1
ATOM 779 C C . GLY A 1 102 ? 6.133 -4.549 -19.510 1.00 92.56 102 GLY A C 1
ATOM 780 O O . GLY A 1 102 ? 5.648 -5.537 -18.963 1.00 92.56 102 GLY A O 1
ATOM 781 N N . ALA A 1 103 ? 6.321 -3.387 -18.875 1.00 92.75 103 ALA A N 1
ATOM 782 C CA . ALA A 1 103 ? 5.754 -3.141 -17.552 1.00 92.75 103 ALA A CA 1
ATOM 783 C C . ALA A 1 103 ? 4.222 -3.280 -17.572 1.00 92.75 103 ALA A C 1
ATOM 785 O O . ALA A 1 103 ? 3.555 -2.802 -18.494 1.00 92.75 103 ALA A O 1
ATOM 786 N N . ASP A 1 104 ? 3.667 -3.909 -16.542 1.00 91.12 104 ASP A N 1
ATOM 787 C CA . ASP A 1 104 ? 2.237 -4.131 -16.374 1.00 91.12 104 ASP A CA 1
ATOM 788 C C . ASP A 1 104 ? 1.649 -3.094 -15.400 1.00 91.12 104 ASP A C 1
ATOM 790 O O . ASP A 1 104 ? 1.821 -3.219 -14.183 1.00 91.12 104 ASP A O 1
ATOM 794 N N . PRO A 1 105 ? 0.911 -2.082 -15.897 1.00 85.75 105 PRO A N 1
ATOM 795 C CA . PRO A 1 105 ? 0.334 -1.038 -15.055 1.00 85.75 105 PRO A CA 1
ATOM 796 C C . PRO A 1 105 ? -0.806 -1.541 -14.155 1.00 85.75 105 PRO A C 1
ATOM 798 O O . PRO A 1 105 ? -1.283 -0.787 -13.310 1.00 85.75 105 PRO A O 1
ATOM 801 N N . SER A 1 106 ? -1.280 -2.781 -14.337 1.00 87.94 106 SER A N 1
ATOM 802 C CA . SER A 1 106 ? -2.307 -3.371 -13.473 1.00 87.94 106 SER A CA 1
ATOM 803 C C . SER A 1 106 ? -1.750 -3.939 -12.163 1.00 87.94 106 SER A C 1
ATOM 805 O O . SER A 1 106 ? -2.519 -4.124 -11.219 1.00 87.94 106 SER A O 1
ATOM 807 N N . LYS A 1 107 ? -0.431 -4.166 -12.072 1.00 86.94 107 LYS A N 1
ATOM 808 C CA . LYS A 1 107 ? 0.217 -4.658 -10.851 1.00 86.94 107 LYS A CA 1
ATOM 809 C C . LYS A 1 107 ? 0.354 -3.554 -9.817 1.00 86.94 107 LYS A C 1
ATOM 811 O O . LYS A 1 107 ? 0.907 -2.488 -10.086 1.00 86.94 107 LYS A O 1
ATOM 816 N N . SER A 1 108 ? -0.082 -3.841 -8.599 1.00 86.56 108 SER A N 1
ATOM 817 C CA . SER A 1 108 ? 0.074 -2.945 -7.458 1.00 86.56 108 SER A CA 1
ATOM 818 C C . SER A 1 108 ? 1.531 -2.856 -6.991 1.00 86.56 108 SER A C 1
ATOM 820 O O . SER A 1 108 ? 2.315 -3.793 -7.143 1.00 86.56 108 SER A O 1
ATOM 822 N N . LEU A 1 109 ? 1.890 -1.741 -6.347 1.00 84.38 109 LEU A N 1
ATOM 823 C CA . LEU A 1 109 ? 3.227 -1.529 -5.782 1.00 84.38 109 LEU A CA 1
ATOM 824 C C . LEU A 1 109 ? 3.633 -2.643 -4.803 1.00 84.38 109 LEU A C 1
ATOM 826 O O . LEU A 1 109 ? 4.789 -3.057 -4.794 1.00 84.38 109 LEU A O 1
ATOM 830 N N . GLY A 1 110 ? 2.678 -3.146 -4.013 1.00 83.50 110 GLY A N 1
ATOM 831 C CA . GLY A 1 110 ? 2.898 -4.267 -3.097 1.00 83.50 110 GLY A CA 1
ATOM 832 C C . GLY A 1 110 ? 3.330 -5.529 -3.838 1.00 83.50 110 GLY A C 1
ATOM 833 O O . GLY A 1 110 ? 4.391 -6.064 -3.551 1.00 83.50 110 GLY A O 1
ATOM 834 N N . GLU A 1 111 ? 2.600 -5.930 -4.881 1.00 85.88 111 GLU A N 1
ATOM 835 C CA . GLU A 1 111 ? 2.945 -7.113 -5.687 1.00 85.88 111 GLU A CA 1
ATOM 836 C C . GLU A 1 111 ? 4.325 -6.996 -6.351 1.00 85.88 111 GLU A C 1
ATOM 838 O O . GLU A 1 111 ? 5.039 -7.988 -6.509 1.00 85.88 111 GLU A O 1
ATOM 843 N N . VAL A 1 112 ? 4.724 -5.782 -6.744 1.00 88.19 112 VAL A N 1
ATOM 844 C CA . VAL A 1 112 ? 6.057 -5.541 -7.306 1.00 88.19 112 VAL A CA 1
ATOM 845 C C . VAL A 1 112 ? 7.147 -5.705 -6.246 1.00 88.19 112 VAL A C 1
ATOM 847 O O . VAL A 1 112 ? 8.158 -6.345 -6.530 1.00 88.19 112 VAL A O 1
ATOM 850 N N . VAL A 1 113 ? 6.944 -5.178 -5.037 1.00 87.62 113 VAL A N 1
ATOM 851 C CA . VAL A 1 113 ? 7.897 -5.300 -3.922 1.00 87.62 113 VAL A CA 1
ATOM 852 C C . VAL A 1 113 ? 7.980 -6.742 -3.409 1.00 87.62 113 VAL A C 1
ATOM 854 O O . VAL A 1 113 ? 9.085 -7.251 -3.200 1.00 87.62 113 VAL A O 1
ATOM 857 N N . ASP A 1 114 ? 6.841 -7.418 -3.273 1.00 88.44 114 ASP A N 1
ATOM 858 C CA . ASP A 1 114 ? 6.729 -8.763 -2.701 1.00 88.44 114 ASP A CA 1
ATOM 859 C C . ASP A 1 114 ? 7.440 -9.823 -3.557 1.00 88.44 114 ASP A C 1
ATOM 861 O O . ASP A 1 114 ? 8.001 -10.784 -3.025 1.00 88.44 114 ASP A O 1
ATOM 865 N N . ARG A 1 115 ? 7.540 -9.620 -4.882 1.00 89.25 115 ARG A N 1
ATOM 866 C CA . ARG A 1 115 ? 8.361 -10.476 -5.768 1.00 89.25 115 ARG A CA 1
ATOM 867 C C . ARG A 1 115 ? 9.808 -10.620 -5.297 1.00 89.25 115 ARG A C 1
ATOM 869 O O . ARG A 1 115 ? 10.440 -11.641 -5.566 1.00 89.25 115 ARG A O 1
ATOM 876 N N . TYR A 1 116 ? 10.319 -9.611 -4.599 1.00 88.00 116 TYR A N 1
ATOM 877 C CA . TYR A 1 116 ? 11.697 -9.530 -4.132 1.00 88.00 116 TYR A CA 1
ATOM 878 C C . TYR A 1 116 ? 11.796 -9.475 -2.602 1.00 88.00 116 TYR A C 1
ATOM 880 O O . TYR A 1 116 ? 12.824 -9.053 -2.062 1.00 88.00 116 TYR A O 1
ATOM 888 N N . GLU A 1 117 ? 10.757 -9.913 -1.883 1.00 81.31 117 GLU A N 1
ATOM 889 C CA . GLU A 1 117 ? 10.730 -9.930 -0.413 1.00 81.31 117 GLU A CA 1
ATOM 890 C C . GLU A 1 117 ? 11.896 -10.753 0.167 1.00 81.31 117 GLU A C 1
ATOM 892 O O . GLU A 1 117 ? 12.533 -10.347 1.134 1.00 81.31 117 GLU A O 1
ATOM 897 N N . ASN A 1 118 ? 12.259 -11.855 -0.499 1.00 79.19 118 ASN A N 1
ATOM 898 C CA . ASN A 1 118 ? 13.339 -12.755 -0.075 1.00 79.19 118 ASN A CA 1
ATOM 899 C C . ASN A 1 118 ? 14.749 -12.318 -0.515 1.00 79.19 118 ASN A C 1
ATOM 901 O O . ASN A 1 118 ? 15.726 -13.004 -0.207 1.00 79.19 118 ASN A O 1
ATOM 905 N N . MET A 1 119 ? 14.884 -11.222 -1.269 1.00 77.38 119 MET A N 1
ATOM 906 C CA . MET A 1 119 ? 16.192 -10.741 -1.716 1.00 77.38 119 MET A CA 1
ATOM 907 C C . MET A 1 119 ? 16.824 -9.879 -0.621 1.00 77.38 119 MET A C 1
ATOM 909 O O . MET A 1 119 ? 16.410 -8.743 -0.403 1.00 77.38 119 MET A O 1
ATOM 913 N N . ASN A 1 120 ? 17.834 -10.387 0.083 1.00 71.12 120 ASN A N 1
ATOM 914 C CA . ASN A 1 120 ? 18.587 -9.547 1.014 1.00 71.12 120 ASN A CA 1
ATOM 915 C C . ASN A 1 120 ? 19.426 -8.540 0.221 1.00 71.12 120 ASN A C 1
ATOM 917 O O . ASN A 1 120 ? 20.261 -8.919 -0.597 1.00 71.12 120 ASN A O 1
ATOM 921 N N . LEU A 1 121 ? 19.144 -7.260 0.450 1.00 66.75 121 LEU A N 1
ATOM 922 C CA . LEU A 1 121 ? 19.872 -6.126 -0.107 1.00 66.75 121 LEU A CA 1
ATOM 923 C C . LEU A 1 121 ? 20.589 -5.486 1.080 1.00 66.75 121 LEU A C 1
ATOM 925 O O . LEU A 1 121 ? 19.974 -4.696 1.798 1.00 66.75 121 LEU A O 1
ATOM 929 N N . ASP A 1 122 ? 21.813 -5.944 1.338 1.00 57.75 122 ASP A N 1
ATOM 930 C CA . ASP A 1 122 ? 22.692 -5.421 2.393 1.00 57.75 122 ASP A CA 1
ATOM 931 C C . ASP A 1 122 ? 23.320 -4.076 1.989 1.00 57.75 122 ASP A C 1
ATOM 933 O O . ASP A 1 122 ? 23.727 -3.935 0.809 1.00 57.75 122 ASP A O 1
#

Sequence (122 aa):
MLALELERTLSALDKKAIKQIRREIKNMPNVLSSLTNSRQDDVLLVALESVISDQKAIAGLGAAGKRLRQLKASGVEDADIDLWLAMEDEDLEAAKNALERGADPSKSLGEVVDRYENMNLD

Foldseek 3Di:
DVVVVVVVVVVPQDPVNVVVVVVCVVCVVVVVVVVVVCCVPVPVNVVVVVVVVVVVVVVVLVVLLVLLVLCVVVPDDQLQSQLSNCVVVVPPVSNVVSVVVPHDPVDDSCNVSVVCPVPDRD

pLDDT: mean 78.08, std 11.79, range [55.09, 95.38]

Mean predicted aligned error: 15.36 Å

Organism: Mycobacterium intracellulare (strain ATCC 13950 / DSM 43223 / JCM 6384 / NCTC 13025 / 3600) (NCBI:txid487521)